Protein AF-A0A3D1EUQ0-F1 (afdb_monomer)

Solvent-accessible surface area (backbone atoms only — not comparable to full-atom values): 9298 Å² total; per-residue (Å²): 99,48,71,64,42,69,69,42,85,90,58,87,40,57,49,73,53,59,65,69,74,32,61,24,42,56,39,40,52,52,46,51,41,44,75,38,57,35,78,46,74,51,71,52,51,48,47,75,72,41,96,48,45,70,64,51,52,52,45,51,48,35,34,75,74,64,77,42,54,39,70,60,41,42,53,53,48,54,53,49,30,55,77,67,74,45,82,71,97,57,55,73,76,62,28,65,36,79,61,95,73,67,87,71,85,67,86,66,81,68,80,72,84,69,83,68,80,76,72,86,68,81,90,74,88,80,77,70,71,86,81,48,54,76,68,56,52,52,50,50,50,52,55,48,48,50,70,76,68,108

Structure (mmCIF, N/CA/C/O backbone):
data_AF-A0A3D1EUQ0-F1
#
_entry.id   AF-A0A3D1EUQ0-F1
#
loop_
_atom_site.group_PDB
_atom_site.id
_atom_site.type_symbol
_atom_site.label_atom_id
_atom_site.label_alt_id
_atom_site.label_comp_id
_atom_site.label_asym_id
_atom_site.label_entity_id
_atom_site.label_seq_id
_atom_site.pdbx_PDB_ins_code
_atom_site.Cartn_x
_atom_site.Cartn_y
_atom_site.Cartn_z
_atom_site.occup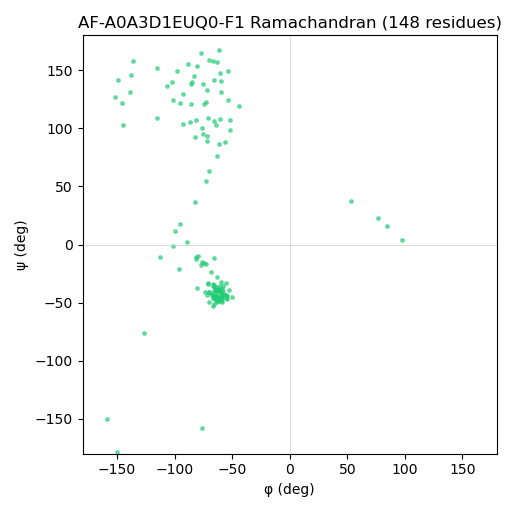ancy
_atom_site.B_iso_or_equiv
_atom_site.auth_seq_id
_atom_site.auth_comp_id
_atom_site.auth_asym_id
_atom_site.auth_atom_id
_atom_site.pdbx_PDB_model_num
ATOM 1 N N . MET A 1 1 ? 11.032 4.631 -13.232 1.00 91.31 1 MET A N 1
ATOM 2 C CA . MET A 1 1 ? 10.986 3.180 -12.945 1.00 91.31 1 MET A CA 1
ATOM 3 C C . MET A 1 1 ? 11.371 2.369 -14.178 1.00 91.31 1 MET A C 1
ATOM 5 O O . MET A 1 1 ? 12.336 1.627 -14.087 1.00 91.31 1 MET A O 1
ATOM 9 N N . GLU A 1 2 ? 10.714 2.561 -15.327 1.00 93.81 2 GLU A N 1
ATOM 10 C CA . GLU A 1 2 ? 10.978 1.794 -16.564 1.00 93.81 2 GLU A CA 1
ATOM 11 C C . GLU A 1 2 ? 12.462 1.737 -16.955 1.00 93.81 2 GLU A C 1
ATOM 13 O O . GLU A 1 2 ? 12.977 0.651 -17.191 1.00 93.81 2 GLU A O 1
ATOM 18 N N . ALA A 1 3 ? 13.174 2.871 -16.908 1.00 93.94 3 ALA A N 1
ATOM 19 C CA . ALA A 1 3 ? 14.610 2.931 -17.205 1.00 93.94 3 ALA A CA 1
ATOM 20 C C . ALA A 1 3 ? 15.473 2.020 -16.306 1.00 93.94 3 ALA A C 1
ATOM 22 O O . ALA A 1 3 ? 16.452 1.448 -16.775 1.00 93.94 3 ALA A O 1
ATOM 23 N N . LEU A 1 4 ? 15.107 1.866 -15.025 1.00 93.44 4 LEU A N 1
ATOM 24 C CA . LEU A 1 4 ? 15.807 0.976 -14.092 1.00 93.44 4 LEU A CA 1
ATOM 25 C C . LEU A 1 4 ? 15.521 -0.488 -14.429 1.00 93.44 4 LEU A C 1
ATOM 27 O O . LEU A 1 4 ? 16.429 -1.309 -14.447 1.00 93.44 4 LEU A O 1
ATOM 31 N N . VAL A 1 5 ? 14.257 -0.804 -14.722 1.00 94.31 5 VAL A N 1
ATOM 32 C CA . VAL A 1 5 ? 13.811 -2.162 -15.064 1.00 94.31 5 VAL A CA 1
ATOM 33 C C . VAL A 1 5 ? 14.413 -2.629 -16.394 1.00 94.31 5 VAL A C 1
ATOM 35 O O . VAL A 1 5 ? 14.724 -3.806 -16.548 1.00 94.31 5 VAL A O 1
ATOM 38 N N . SER A 1 6 ? 14.591 -1.725 -17.361 1.00 93.44 6 SER A N 1
ATOM 39 C CA . SER A 1 6 ? 15.163 -2.052 -18.671 1.00 93.44 6 SER A CA 1
ATOM 40 C C . SER A 1 6 ? 16.689 -2.131 -18.689 1.00 93.44 6 SER A C 1
ATOM 42 O O . SER A 1 6 ? 17.236 -2.581 -19.692 1.00 93.44 6 SER A O 1
ATOM 44 N N . TYR A 1 7 ? 17.371 -1.668 -17.636 1.00 95.50 7 TYR A N 1
ATOM 45 C CA . TYR A 1 7 ? 18.832 -1.563 -17.610 1.00 95.50 7 TYR A CA 1
ATOM 46 C C . TYR A 1 7 ? 19.517 -2.934 -17.654 1.00 95.50 7 TYR A C 1
ATOM 48 O O . TYR A 1 7 ? 20.370 -3.171 -18.504 1.00 95.50 7 TYR A O 1
ATOM 56 N N . ASP A 1 8 ? 19.110 -3.848 -16.770 1.00 94.56 8 ASP A N 1
ATOM 57 C CA . ASP A 1 8 ? 19.638 -5.210 -16.695 1.00 94.56 8 ASP A CA 1
ATOM 58 C C . ASP A 1 8 ? 18.523 -6.176 -16.278 1.00 94.56 8 ASP A C 1
ATOM 60 O O . ASP A 1 8 ? 17.916 -6.034 -15.217 1.00 94.56 8 ASP A O 1
ATOM 64 N N . ARG A 1 9 ? 18.260 -7.185 -17.116 1.00 90.94 9 ARG A N 1
ATOM 65 C CA . ARG A 1 9 ? 17.202 -8.183 -16.885 1.00 90.94 9 ARG A CA 1
ATOM 66 C C . ARG A 1 9 ? 17.534 -9.181 -15.775 1.00 90.94 9 ARG A C 1
ATOM 68 O O . ARG A 1 9 ? 16.627 -9.872 -15.318 1.00 90.94 9 ARG A O 1
ATOM 75 N N . SER A 1 10 ? 18.799 -9.290 -15.372 1.00 95.31 10 SER A N 1
ATOM 76 C CA . SER A 1 10 ? 19.221 -10.132 -14.250 1.00 95.31 10 SER A CA 1
ATOM 77 C C . SER A 1 10 ? 18.909 -9.498 -12.888 1.00 95.31 10 SER A C 1
ATOM 79 O O . SER A 1 10 ? 18.842 -10.207 -11.883 1.00 95.31 10 SER A O 1
ATOM 81 N N . LEU A 1 11 ? 18.657 -8.183 -12.847 1.00 94.62 11 LEU A N 1
ATOM 82 C CA . LEU A 1 11 ? 18.340 -7.454 -11.625 1.00 94.62 11 LEU A CA 1
ATOM 83 C C . LEU A 1 11 ? 16.827 -7.371 -11.393 1.00 94.62 11 LEU A C 1
ATOM 85 O O . LEU A 1 11 ? 16.051 -6.939 -12.245 1.00 94.62 11 LEU A O 1
ATOM 89 N N . VAL A 1 12 ? 16.402 -7.729 -10.180 1.00 95.00 12 VAL A N 1
ATOM 90 C CA . VAL A 1 12 ? 15.014 -7.558 -9.735 1.00 95.00 12 VAL A CA 1
ATOM 91 C C . VAL A 1 12 ? 14.853 -6.155 -9.160 1.00 95.00 12 VAL A C 1
ATOM 93 O O . VAL A 1 12 ? 15.285 -5.869 -8.046 1.00 95.00 12 VAL A O 1
ATOM 96 N N . VAL A 1 13 ? 14.206 -5.275 -9.918 1.00 96.81 13 VAL A N 1
ATOM 97 C CA . VAL A 1 13 ? 13.922 -3.903 -9.481 1.00 96.81 13 VAL A CA 1
ATOM 98 C C . VAL A 1 13 ? 12.626 -3.857 -8.671 1.00 96.81 13 VAL A C 1
ATOM 100 O O . VAL A 1 13 ? 11.623 -4.487 -9.024 1.00 96.81 13 VAL A O 1
ATOM 103 N N . GLY A 1 14 ? 12.635 -3.088 -7.585 1.00 96.19 14 GLY A N 1
ATOM 104 C CA . GLY A 1 14 ? 11.500 -2.952 -6.683 1.00 96.19 14 GLY A CA 1
ATOM 105 C C . GLY A 1 14 ? 11.414 -1.593 -5.998 1.00 96.19 14 GLY A C 1
ATOM 106 O O . GLY A 1 14 ? 12.236 -0.709 -6.234 1.00 96.19 14 GLY A O 1
ATOM 107 N N . ILE A 1 15 ? 10.404 -1.439 -5.143 1.00 95.38 15 ILE A N 1
ATOM 108 C CA . ILE A 1 15 ? 10.204 -0.247 -4.310 1.00 95.38 15 ILE A CA 1
ATOM 109 C C . ILE A 1 15 ? 10.325 -0.568 -2.823 1.00 95.38 15 ILE A C 1
ATOM 111 O O . ILE A 1 15 ? 10.004 -1.667 -2.370 1.00 95.38 15 ILE A O 1
ATOM 115 N N . LEU A 1 16 ? 10.730 0.440 -2.057 1.00 94.62 16 LEU A N 1
ATOM 116 C CA . LEU A 1 16 ? 10.586 0.464 -0.609 1.00 94.62 16 LEU A CA 1
ATOM 117 C C . LEU A 1 16 ? 9.394 1.357 -0.246 1.00 94.62 16 LEU A C 1
ATOM 119 O O . LEU A 1 16 ? 9.182 2.420 -0.837 1.00 94.62 16 LEU A O 1
ATOM 123 N N . GLY A 1 17 ? 8.616 0.921 0.737 1.00 89.56 17 GLY A N 1
ATOM 124 C CA . GLY A 1 17 ? 7.550 1.717 1.324 1.00 89.56 17 GLY A CA 1
ATOM 125 C C . GLY A 1 17 ? 8.111 2.941 2.056 1.00 89.56 17 GLY A C 1
ATOM 126 O O . GLY A 1 17 ? 9.144 2.877 2.726 1.00 89.56 17 GLY A O 1
ATOM 127 N N . GLY A 1 18 ? 7.401 4.064 1.946 1.00 86.69 18 GLY A N 1
ATOM 128 C CA . GLY A 1 18 ? 7.761 5.328 2.595 1.00 86.69 18 GLY A CA 1
ATOM 129 C C . GLY A 1 18 ? 7.462 5.384 4.102 1.00 86.69 18 GLY A C 1
ATOM 130 O O . GLY A 1 18 ? 7.384 4.367 4.802 1.00 86.69 18 GLY A O 1
ATOM 131 N N . SER A 1 19 ? 7.327 6.599 4.637 1.00 86.62 19 SER A N 1
ATOM 132 C CA . SER A 1 19 ? 6.700 6.838 5.945 1.00 86.62 19 SER A CA 1
ATOM 133 C C . SER A 1 19 ? 5.234 6.385 5.941 1.00 86.62 19 SER A C 1
ATOM 135 O O . SER A 1 19 ? 4.668 6.131 4.875 1.00 86.62 19 SER A O 1
ATOM 137 N N . ALA A 1 20 ? 4.604 6.301 7.119 1.00 84.00 20 ALA A N 1
ATOM 138 C CA . ALA A 1 20 ? 3.145 6.217 7.163 1.00 84.00 20 ALA A CA 1
ATOM 139 C C . ALA A 1 20 ? 2.512 7.376 6.380 1.00 84.00 20 ALA A C 1
ATOM 141 O O . ALA A 1 20 ? 3.079 8.468 6.285 1.00 84.00 20 ALA A O 1
ATOM 142 N N . GLY A 1 21 ? 1.345 7.096 5.819 1.00 90.31 21 GLY A N 1
ATOM 143 C CA . GLY A 1 21 ? 0.531 8.008 5.029 1.00 90.31 21 GLY A CA 1
ATOM 144 C C . GLY A 1 21 ? -0.907 7.507 5.031 1.00 90.31 21 GLY A C 1
ATOM 145 O O . GLY A 1 21 ? -1.334 6.870 6.002 1.00 90.31 21 GLY A O 1
ATOM 146 N N . THR A 1 22 ? -1.636 7.787 3.958 1.00 95.62 22 THR A N 1
ATOM 147 C CA . THR A 1 22 ? -2.962 7.201 3.739 1.00 95.62 22 THR A CA 1
ATOM 148 C C . THR A 1 22 ? -2.852 5.752 3.260 1.00 95.62 22 THR A C 1
ATOM 150 O O . THR A 1 22 ? -1.792 5.285 2.830 1.00 95.62 22 THR A O 1
ATOM 153 N N . THR A 1 23 ? -3.949 5.009 3.320 1.00 97.06 23 THR A N 1
ATOM 154 C CA . THR A 1 23 ? -4.036 3.687 2.692 1.00 97.06 23 THR A CA 1
ATOM 155 C C . THR A 1 23 ? -3.880 3.812 1.174 1.00 97.06 23 THR A C 1
ATOM 157 O O . THR A 1 23 ? -3.173 3.011 0.550 1.00 97.06 23 THR A O 1
ATOM 160 N N . PHE A 1 24 ? -4.457 4.866 0.578 1.00 97.62 24 PHE A N 1
ATOM 161 C CA . PHE A 1 24 ? -4.317 5.152 -0.849 1.00 97.62 24 PHE A CA 1
ATOM 162 C C . PHE A 1 24 ? -2.856 5.317 -1.266 1.00 97.62 24 PHE A C 1
ATOM 164 O O . PHE A 1 24 ? -2.444 4.747 -2.273 1.00 97.62 24 PHE A O 1
ATOM 171 N N . ASP A 1 25 ? -2.047 6.015 -0.471 1.00 95.75 25 ASP A N 1
ATOM 172 C CA . ASP A 1 25 ? -0.617 6.184 -0.727 1.00 95.75 25 ASP A CA 1
ATOM 173 C C . ASP A 1 25 ? 0.126 4.860 -0.913 1.00 95.75 25 ASP A C 1
ATOM 175 O O . ASP A 1 25 ? 0.969 4.737 -1.805 1.00 95.75 25 ASP A O 1
ATOM 179 N N . ALA A 1 26 ? -0.156 3.875 -0.060 1.00 96.31 26 ALA A N 1
ATOM 180 C CA . ALA A 1 26 ? 0.480 2.567 -0.130 1.00 96.31 26 ALA A CA 1
ATOM 181 C C . ALA A 1 26 ? 0.002 1.793 -1.362 1.00 96.31 26 ALA A C 1
ATOM 183 O O . ALA A 1 26 ? 0.813 1.276 -2.135 1.00 96.31 26 ALA A O 1
ATOM 184 N N . PHE A 1 27 ? -1.317 1.745 -1.550 1.00 98.00 27 PHE A N 1
ATOM 185 C CA . PHE A 1 27 ? -1.971 0.961 -2.593 1.00 98.00 27 PHE A CA 1
A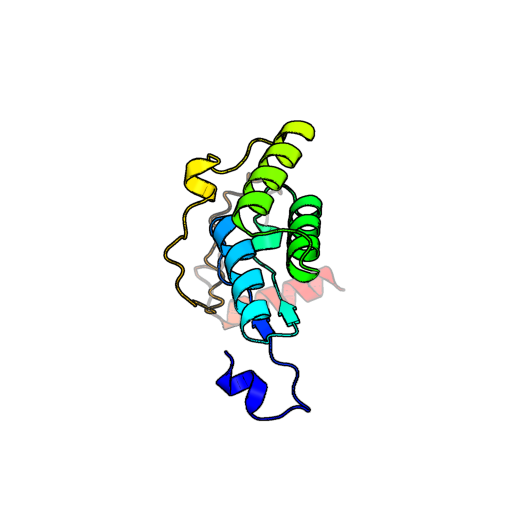TOM 186 C C . PHE A 1 27 ? -1.671 1.507 -3.989 1.00 98.00 27 PHE A C 1
ATOM 188 O O . PHE A 1 27 ? -1.345 0.743 -4.900 1.00 98.00 27 PHE A O 1
ATOM 195 N N . HIS A 1 28 ? -1.703 2.830 -4.149 1.00 97.12 28 HIS A N 1
ATOM 196 C CA . HIS A 1 28 ? -1.366 3.498 -5.397 1.00 97.12 28 HIS A CA 1
ATOM 197 C C . HIS A 1 28 ? 0.118 3.346 -5.734 1.00 97.12 28 HIS A C 1
ATOM 199 O O . HIS A 1 28 ? 0.442 2.991 -6.864 1.00 97.12 28 HIS A O 1
ATOM 205 N N . GLN A 1 29 ? 1.015 3.514 -4.754 1.00 96.38 29 GLN A N 1
ATOM 206 C CA . GLN A 1 29 ? 2.457 3.345 -4.963 1.00 96.38 29 GLN A CA 1
ATOM 207 C C . GLN A 1 29 ? 2.802 1.929 -5.455 1.00 96.38 29 GLN A C 1
ATOM 209 O O . GLN A 1 29 ? 3.609 1.776 -6.372 1.00 96.38 29 GLN A O 1
ATOM 214 N N . LEU A 1 30 ? 2.181 0.893 -4.878 1.00 97.50 30 LEU A N 1
ATOM 215 C CA . LEU A 1 30 ? 2.377 -0.492 -5.313 1.00 97.50 30 LEU A CA 1
ATOM 216 C C . LEU A 1 30 ? 1.889 -0.701 -6.750 1.00 97.50 30 LEU A C 1
ATOM 218 O O . LEU A 1 30 ? 2.605 -1.265 -7.581 1.00 97.50 30 LEU A O 1
ATOM 222 N N . TRP A 1 31 ? 0.667 -0.249 -7.032 1.00 98.19 31 TRP A N 1
ATOM 223 C CA . TRP A 1 31 ? 0.053 -0.369 -8.350 1.00 98.19 31 TRP A CA 1
ATOM 224 C C . TRP A 1 31 ? 0.880 0.336 -9.430 1.00 98.19 31 TRP A C 1
ATOM 226 O O . TRP A 1 31 ? 1.159 -0.247 -10.479 1.00 98.19 31 TRP A O 1
ATOM 236 N N . GLU A 1 32 ? 1.326 1.561 -9.156 1.00 97.25 32 GLU A N 1
ATOM 237 C CA . GLU A 1 32 ? 2.117 2.364 -10.083 1.00 97.25 32 GLU A CA 1
ATOM 238 C C . GLU A 1 32 ? 3.493 1.733 -10.330 1.00 97.25 32 GLU A C 1
ATOM 240 O O . GLU A 1 32 ? 3.917 1.576 -11.476 1.00 97.25 32 GLU A O 1
ATOM 245 N N . ALA A 1 33 ? 4.177 1.292 -9.271 1.00 96.69 33 ALA A N 1
ATOM 246 C CA . ALA A 1 33 ? 5.463 0.619 -9.403 1.00 96.69 33 ALA A CA 1
ATOM 247 C C . ALA A 1 33 ? 5.356 -0.644 -10.268 1.00 96.69 33 ALA A C 1
ATOM 249 O O . ALA A 1 33 ? 6.178 -0.844 -11.166 1.00 96.69 33 ALA A O 1
ATOM 250 N N . LYS A 1 34 ? 4.319 -1.465 -10.041 1.00 96.56 34 LYS A N 1
ATOM 251 C CA . LYS A 1 34 ? 4.025 -2.650 -10.860 1.00 96.56 34 LYS A CA 1
ATOM 252 C C . LYS A 1 34 ? 3.767 -2.269 -12.317 1.00 96.56 34 LYS A C 1
ATOM 254 O O . LYS A 1 34 ? 4.331 -2.906 -13.207 1.00 96.56 34 LYS A O 1
ATOM 259 N N . LYS A 1 35 ? 2.949 -1.237 -12.565 1.00 96.75 35 LYS A N 1
ATOM 260 C CA . LYS A 1 35 ? 2.639 -0.737 -13.916 1.00 96.75 35 LYS A CA 1
ATOM 261 C C . LYS A 1 35 ? 3.912 -0.428 -14.706 1.00 96.75 35 LYS A C 1
ATOM 263 O O . LYS A 1 35 ? 3.985 -0.760 -15.883 1.00 96.75 35 LYS A O 1
ATOM 268 N N . TYR A 1 36 ? 4.923 0.130 -14.045 1.00 96.81 36 TYR A N 1
ATOM 269 C CA . TYR A 1 36 ? 6.201 0.484 -14.664 1.00 96.81 36 TYR A CA 1
ATOM 270 C C . TYR A 1 36 ? 7.301 -0.579 -14.515 1.00 96.81 36 TYR A C 1
ATOM 272 O O . TYR A 1 36 ? 8.481 -0.284 -14.711 1.00 96.81 36 TYR A O 1
ATOM 280 N N . GLY A 1 37 ? 6.930 -1.820 -14.191 1.00 95.44 37 GLY A N 1
ATOM 281 C CA . GLY A 1 37 ? 7.808 -2.984 -14.306 1.00 95.44 37 GLY A CA 1
ATOM 282 C C . GLY A 1 37 ? 8.516 -3.427 -13.026 1.00 95.44 37 GLY A C 1
ATOM 283 O O . GLY A 1 37 ? 9.280 -4.390 -13.085 1.00 95.44 37 GLY A O 1
ATOM 284 N N . ALA A 1 38 ? 8.254 -2.800 -11.875 1.00 96.88 38 ALA A N 1
ATOM 285 C CA . ALA A 1 38 ? 8.756 -3.312 -10.602 1.00 96.88 38 ALA A CA 1
ATOM 286 C C . ALA A 1 38 ? 8.236 -4.734 -10.342 1.00 96.88 38 ALA A C 1
ATOM 288 O O . ALA A 1 38 ? 7.080 -5.061 -10.623 1.00 96.88 38 ALA A O 1
ATOM 289 N N . ARG A 1 39 ? 9.102 -5.583 -9.791 1.00 95.50 39 ARG A N 1
ATOM 290 C CA . ARG A 1 39 ? 8.823 -6.999 -9.499 1.00 95.50 39 ARG A CA 1
ATOM 291 C C . ARG A 1 39 ? 8.785 -7.305 -8.001 1.00 95.50 39 ARG A C 1
ATOM 293 O O . ARG A 1 39 ? 8.351 -8.386 -7.619 1.00 95.50 39 ARG A O 1
ATOM 300 N N . VAL A 1 40 ? 9.215 -6.362 -7.163 1.00 96.38 40 VAL A N 1
ATOM 301 C CA . VAL A 1 40 ? 9.255 -6.475 -5.699 1.00 96.38 40 VAL A CA 1
ATOM 302 C C . VAL A 1 40 ? 8.774 -5.174 -5.057 1.00 96.38 40 VAL A C 1
ATOM 304 O O . VAL A 1 40 ? 9.046 -4.083 -5.557 1.00 96.38 40 VAL A O 1
ATOM 307 N N . ALA A 1 41 ? 8.096 -5.284 -3.918 1.00 96.56 41 ALA A N 1
ATOM 308 C CA . ALA A 1 41 ? 7.788 -4.157 -3.049 1.00 96.56 41 ALA A CA 1
ATOM 309 C C . ALA A 1 41 ? 7.981 -4.560 -1.584 1.00 96.56 41 ALA A C 1
ATOM 311 O O . ALA A 1 41 ? 7.478 -5.600 -1.160 1.00 96.56 41 ALA A O 1
ATOM 312 N N . LEU A 1 42 ? 8.700 -3.743 -0.815 1.00 96.00 42 LEU A N 1
ATOM 313 C CA . LEU A 1 42 ? 8.953 -3.982 0.606 1.00 96.00 42 LEU A CA 1
ATOM 314 C C . LEU A 1 42 ? 8.291 -2.887 1.437 1.00 96.00 42 LEU A C 1
ATOM 316 O O . LEU A 1 42 ? 8.745 -1.745 1.451 1.00 96.00 42 LEU A O 1
ATOM 320 N N . TYR A 1 43 ? 7.228 -3.241 2.153 1.00 95.31 43 TYR A N 1
ATOM 321 C CA . TYR A 1 43 ? 6.521 -2.339 3.059 1.00 95.31 43 TYR A CA 1
ATOM 322 C C . TYR A 1 43 ? 6.823 -2.705 4.512 1.00 95.31 43 TYR A C 1
ATOM 324 O O . TYR A 1 43 ? 6.807 -3.873 4.879 1.00 95.31 43 TYR A O 1
ATOM 332 N N . GLY A 1 44 ? 7.084 -1.694 5.343 1.00 94.00 44 GLY A N 1
ATOM 333 C CA . GLY A 1 44 ? 7.300 -1.865 6.784 1.00 94.00 44 GLY A CA 1
ATOM 334 C C . GLY A 1 44 ? 6.382 -0.956 7.590 1.00 94.00 44 GLY A C 1
ATOM 335 O O . GLY A 1 44 ? 5.364 -1.396 8.116 1.00 94.00 44 GLY A O 1
ATOM 336 N N . ARG A 1 45 ? 6.713 0.341 7.636 1.00 92.81 45 ARG A N 1
ATOM 337 C CA . ARG A 1 45 ? 5.985 1.352 8.428 1.00 92.81 45 ARG A CA 1
ATOM 338 C C . ARG A 1 45 ? 4.491 1.403 8.132 1.00 92.81 45 ARG A C 1
ATOM 340 O O . ARG A 1 45 ? 3.705 1.370 9.065 1.00 92.81 45 ARG A O 1
ATOM 347 N N . MET A 1 46 ? 4.106 1.426 6.858 1.00 92.19 46 MET A N 1
ATOM 348 C CA . MET A 1 46 ? 2.691 1.476 6.467 1.00 92.19 46 MET A CA 1
ATOM 349 C C . MET A 1 46 ? 1.901 0.268 6.967 1.00 92.19 46 MET A C 1
ATOM 351 O O . MET A 1 46 ? 0.790 0.438 7.440 1.00 92.19 46 MET A O 1
ATOM 355 N N . ILE A 1 47 ? 2.495 -0.930 6.922 1.00 96.19 47 ILE A N 1
ATOM 356 C CA . ILE A 1 47 ? 1.862 -2.127 7.483 1.00 96.19 47 ILE A CA 1
ATOM 357 C C . ILE A 1 47 ? 1.771 -1.971 9.000 1.00 96.19 47 ILE A C 1
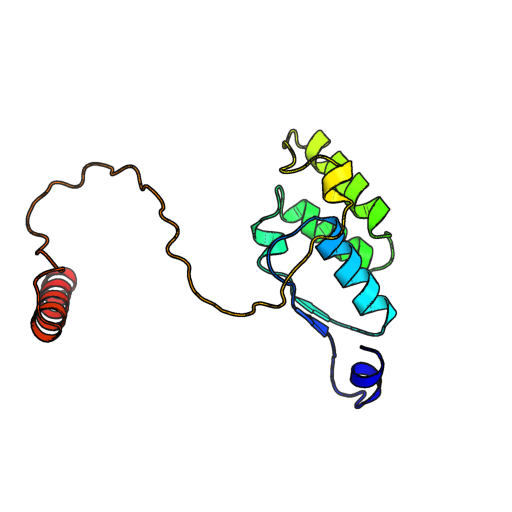ATOM 359 O O . ILE A 1 47 ? 0.687 -2.067 9.557 1.00 96.19 47 ILE A O 1
ATOM 363 N N . ASN A 1 48 ? 2.883 -1.673 9.675 1.00 95.25 48 ASN A N 1
ATOM 364 C CA . ASN A 1 48 ? 2.920 -1.575 11.136 1.00 95.25 48 ASN A CA 1
ATOM 365 C C . ASN A 1 48 ? 1.961 -0.511 11.706 1.00 95.25 48 ASN A C 1
ATOM 367 O O . ASN A 1 48 ? 1.448 -0.672 12.806 1.00 95.25 48 ASN A O 1
ATOM 371 N N . GLN A 1 49 ? 1.738 0.570 10.960 1.00 93.88 49 GLN A N 1
ATOM 372 C CA . GLN A 1 49 ? 0.898 1.706 11.348 1.00 93.88 49 GLN A CA 1
ATOM 373 C C . GLN A 1 49 ? -0.504 1.652 10.720 1.00 93.88 49 GLN A C 1
ATOM 375 O O . GLN A 1 49 ? -1.215 2.651 10.777 1.00 93.88 49 GLN A O 1
ATOM 380 N N . SER A 1 50 ? -0.888 0.525 10.112 1.00 96.31 50 SER A N 1
ATOM 381 C CA . SER A 1 50 ? -2.267 0.272 9.680 1.00 96.31 50 SER A CA 1
ATOM 382 C C . SER A 1 50 ? -3.124 -0.197 10.857 1.00 96.31 50 SER A C 1
ATOM 384 O O . SER A 1 50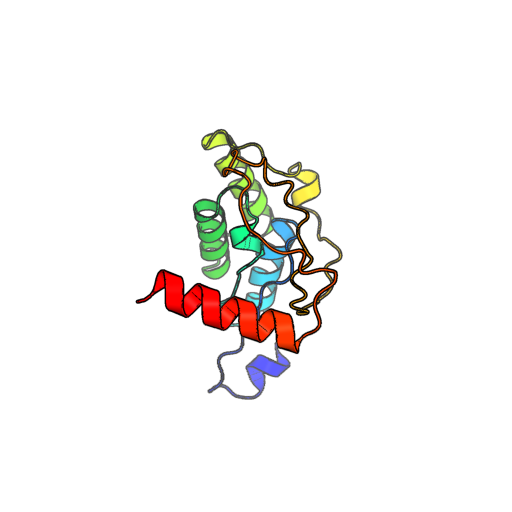 ? -2.616 -0.792 11.808 1.00 96.31 50 SER A O 1
ATOM 386 N N . GLU A 1 51 ? -4.427 0.053 10.783 1.00 97.56 51 GLU A N 1
ATOM 387 C CA . GLU A 1 51 ? -5.405 -0.344 11.797 1.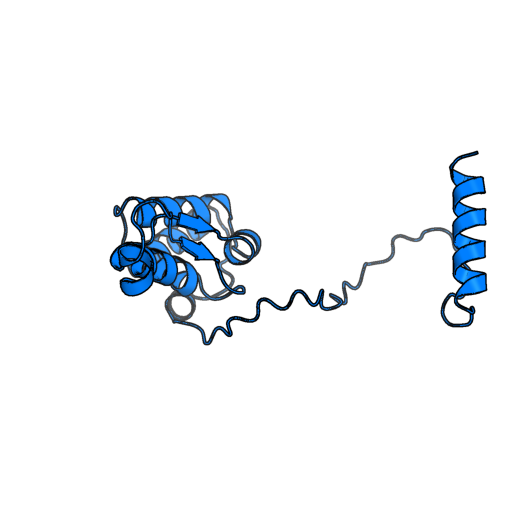00 97.56 51 GLU A CA 1
ATOM 388 C C . GLU A 1 51 ? -5.492 -1.866 11.942 1.00 97.56 51 GLU A C 1
ATOM 390 O O . GLU A 1 51 ? -5.671 -2.378 13.047 1.00 97.56 51 GLU A O 1
ATOM 395 N N . HIS A 1 52 ? -5.358 -2.595 10.828 1.00 98.25 52 HIS A N 1
ATOM 396 C CA . HIS A 1 52 ? -5.363 -4.052 10.823 1.00 98.25 52 HIS A CA 1
ATOM 397 C C . HIS A 1 52 ? -4.409 -4.622 9.766 1.00 98.25 52 HIS A C 1
ATOM 399 O O . HIS A 1 52 ? -4.722 -4.701 8.572 1.00 98.25 52 HIS A O 1
ATOM 405 N N . GLN A 1 53 ? -3.244 -5.086 10.223 1.00 98.19 53 GLN A N 1
ATOM 406 C CA . GLN A 1 53 ? -2.114 -5.456 9.365 1.00 98.19 53 GLN A CA 1
ATOM 407 C C . GLN A 1 53 ? -2.441 -6.610 8.417 1.00 98.19 53 GLN A C 1
ATOM 409 O O . GLN A 1 53 ? -2.045 -6.580 7.252 1.00 98.19 53 GLN A O 1
ATOM 414 N N . LEU A 1 54 ? -3.182 -7.617 8.890 1.00 98.38 54 LEU A N 1
ATOM 415 C CA . LEU A 1 54 ? -3.550 -8.770 8.066 1.00 98.38 54 LEU A CA 1
ATOM 416 C C . LEU A 1 54 ? -4.439 -8.349 6.895 1.00 98.38 54 LEU A C 1
ATOM 418 O O . LEU A 1 54 ? -4.146 -8.700 5.752 1.00 98.38 54 LEU A O 1
ATOM 422 N N . SER A 1 55 ? -5.474 -7.545 7.154 1.00 98.25 55 SER A N 1
ATOM 423 C CA . SER A 1 55 ? -6.343 -7.028 6.091 1.00 98.25 55 SER A CA 1
ATOM 424 C C . SER A 1 55 ? -5.577 -6.113 5.144 1.00 98.25 55 SER A C 1
ATOM 426 O O . SER A 1 55 ? -5.763 -6.209 3.934 1.00 98.25 55 SER A O 1
ATOM 428 N N . PHE A 1 56 ? -4.677 -5.274 5.659 1.00 98.31 56 PHE A N 1
ATOM 429 C CA . PHE A 1 56 ? -3.854 -4.391 4.835 1.00 98.31 56 PHE A CA 1
ATOM 430 C C . PHE A 1 56 ? -2.960 -5.182 3.865 1.00 98.31 56 PHE A C 1
ATOM 432 O O . PHE A 1 56 ? -2.949 -4.916 2.662 1.00 98.31 56 PHE A O 1
ATOM 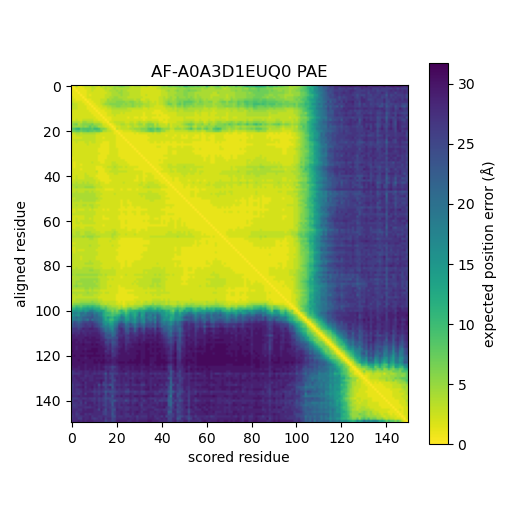439 N N . ILE A 1 57 ? -2.265 -6.215 4.361 1.00 98.19 57 ILE A N 1
ATOM 440 C CA . ILE A 1 57 ? -1.440 -7.118 3.540 1.00 98.19 57 ILE A CA 1
ATOM 441 C C . ILE A 1 57 ? -2.297 -7.855 2.507 1.00 98.19 57 ILE A C 1
ATOM 443 O O . ILE A 1 57 ? -1.877 -8.001 1.359 1.00 98.19 57 ILE A O 1
ATOM 447 N N . HIS A 1 58 ? -3.505 -8.282 2.879 1.00 98.50 58 HIS A N 1
ATOM 448 C CA . HIS A 1 58 ? -4.417 -8.968 1.966 1.00 98.50 58 HIS A CA 1
ATOM 449 C C . HIS A 1 58 ? -4.785 -8.095 0.752 1.00 98.50 58 HIS A C 1
ATOM 451 O O . HIS A 1 58 ? -4.812 -8.582 -0.379 1.00 98.50 58 HIS A O 1
ATOM 457 N N . HIS A 1 59 ? -5.002 -6.793 0.969 1.00 98.62 59 HIS A N 1
ATOM 458 C CA . HIS A 1 59 ? -5.280 -5.831 -0.101 1.00 98.62 59 HIS A CA 1
ATOM 459 C C . HIS A 1 59 ? -4.026 -5.506 -0.924 1.00 98.62 59 HIS A C 1
ATOM 461 O O . HIS A 1 59 ? -4.098 -5.494 -2.154 1.00 98.62 59 HIS A O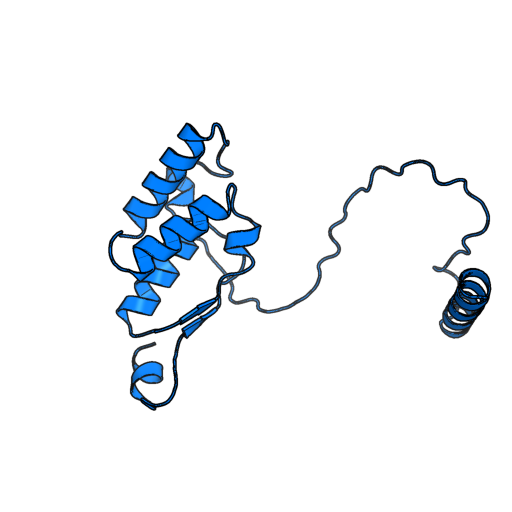 1
ATOM 467 N N . LEU A 1 60 ? -2.856 -5.339 -0.288 1.00 98.06 60 LEU A N 1
ATOM 468 C CA . LEU A 1 60 ? -1.583 -5.208 -1.011 1.00 98.06 60 LEU A CA 1
ATOM 469 C C . LEU A 1 60 ? -1.354 -6.401 -1.945 1.00 98.06 60 LEU A C 1
ATOM 471 O O . LEU A 1 60 ? -0.978 -6.219 -3.103 1.00 98.06 60 LEU A O 1
ATOM 475 N N . ARG A 1 61 ? -1.619 -7.625 -1.474 1.00 98.25 61 ARG A N 1
ATOM 476 C CA . ARG A 1 61 ? -1.478 -8.825 -2.299 1.00 98.25 61 ARG A CA 1
ATOM 477 C C . ARG A 1 61 ? -2.459 -8.825 -3.471 1.00 98.25 61 ARG A C 1
ATOM 479 O O . ARG A 1 61 ? -2.030 -9.056 -4.596 1.00 98.25 61 ARG A O 1
ATOM 486 N N . ALA A 1 62 ? -3.729 -8.490 -3.239 1.00 98.44 62 ALA A N 1
ATOM 487 C CA . ALA A 1 62 ? -4.731 -8.398 -4.302 1.00 98.44 62 ALA A CA 1
ATOM 488 C C . ALA A 1 62 ? -4.341 -7.385 -5.398 1.00 98.44 62 ALA A C 1
ATOM 490 O O . ALA A 1 62 ? -4.496 -7.665 -6.588 1.00 98.44 62 ALA A O 1
ATOM 491 N N . ILE A 1 63 ? -3.771 -6.235 -5.020 1.00 98.44 63 ILE A N 1
ATOM 492 C CA . ILE A 1 63 ? -3.244 -5.240 -5.969 1.00 98.44 63 ILE A CA 1
ATOM 493 C C . ILE A 1 63 ? -2.026 -5.794 -6.724 1.00 98.44 63 ILE A C 1
ATOM 495 O O . ILE A 1 63 ? -1.950 -5.686 -7.954 1.00 98.44 63 ILE A O 1
ATOM 499 N N . ALA A 1 64 ? -1.081 -6.419 -6.013 1.00 97.69 64 ALA A N 1
ATOM 500 C CA . ALA A 1 64 ? 0.107 -7.026 -6.615 1.00 97.69 64 ALA A CA 1
ATOM 501 C C . ALA A 1 64 ? -0.261 -8.108 -7.642 1.00 97.69 64 ALA A C 1
ATOM 503 O O . ALA A 1 64 ? 0.332 -8.149 -8.721 1.00 97.69 64 ALA A O 1
ATOM 504 N N . ASP A 1 65 ? -1.295 -8.903 -7.371 1.00 97.75 65 ASP A N 1
ATOM 505 C CA . ASP A 1 65 ? -1.823 -9.918 -8.289 1.00 97.75 65 ASP A CA 1
ATOM 506 C C . ASP A 1 65 ? -2.671 -9.311 -9.424 1.00 97.75 65 ASP A C 1
ATOM 508 O O . ASP A 1 65 ? -2.847 -9.919 -10.474 1.00 97.75 65 ASP A O 1
ATOM 512 N N . GLY A 1 66 ? -3.091 -8.047 -9.300 1.00 96.81 66 GLY A N 1
ATOM 513 C CA . GLY A 1 66 ? -3.879 -7.337 -10.315 1.00 96.81 66 GLY A CA 1
ATOM 514 C C . GLY A 1 66 ? -5.381 -7.588 -10.217 1.00 96.81 66 GLY A C 1
ATOM 515 O O . GLY A 1 66 ? -6.110 -7.282 -11.155 1.00 96.81 66 GLY A O 1
ATOM 516 N N . HIS A 1 67 ? -5.845 -8.115 -9.087 1.00 98.00 67 HIS A N 1
ATOM 517 C CA . HIS A 1 67 ? -7.260 -8.348 -8.812 1.00 98.00 67 HIS A CA 1
ATOM 518 C C . HIS A 1 67 ? -7.995 -7.091 -8.337 1.00 98.00 67 HIS A C 1
ATOM 520 O O . HIS A 1 67 ? -9.219 -7.108 -8.242 1.00 98.00 67 HIS A O 1
ATOM 526 N N . MET A 1 68 ? -7.274 -6.010 -8.020 1.00 97.44 68 MET A N 1
ATOM 527 C CA . MET A 1 68 ? -7.865 -4.818 -7.419 1.00 97.44 68 MET A CA 1
ATOM 528 C C . MET A 1 68 ? -7.134 -3.536 -7.826 1.00 97.44 68 MET A C 1
ATOM 530 O O . MET A 1 68 ? -5.905 -3.516 -7.930 1.00 97.44 68 MET A O 1
ATOM 534 N N . GLN A 1 69 ? -7.898 -2.464 -8.044 1.00 98.25 69 GLN A N 1
ATOM 535 C CA . GLN A 1 69 ? -7.370 -1.115 -8.258 1.00 98.25 69 GLN A CA 1
ATOM 536 C C . GLN A 1 69 ? -7.198 -0.386 -6.916 1.00 98.25 69 GLN A C 1
ATOM 538 O O . GLN A 1 69 ? -7.907 -0.704 -5.961 1.00 98.25 69 GLN A O 1
ATOM 543 N N . PRO A 1 70 ? -6.306 0.619 -6.818 1.00 98.19 70 PRO A N 1
ATOM 544 C CA . PRO A 1 70 ? -6.019 1.294 -5.551 1.00 98.19 70 PRO A CA 1
ATOM 545 C C . PRO A 1 70 ? -7.251 1.871 -4.847 1.00 98.19 70 PRO A C 1
ATOM 547 O O . PRO A 1 70 ? -7.426 1.656 -3.653 1.00 98.19 70 PRO A O 1
ATOM 550 N N . VAL A 1 71 ? -8.126 2.564 -5.582 1.00 98.38 71 VAL A N 1
ATOM 551 C CA . VAL A 1 71 ? -9.334 3.194 -5.018 1.00 98.38 71 VAL A CA 1
ATOM 552 C C . VAL A 1 71 ? -10.293 2.147 -4.451 1.00 98.38 71 VAL A C 1
ATOM 554 O O . VAL A 1 71 ? -10.787 2.299 -3.335 1.00 98.38 71 VAL A O 1
ATOM 557 N N . ASP A 1 72 ? -10.527 1.066 -5.195 1.00 98.50 72 ASP A N 1
ATOM 558 C CA . ASP A 1 72 ? -11.413 -0.018 -4.762 1.00 98.50 72 ASP A CA 1
ATOM 559 C C . ASP A 1 72 ? -10.829 -0.765 -3.561 1.00 98.50 72 ASP A C 1
ATOM 561 O O . ASP A 1 72 ? -11.561 -1.161 -2.656 1.00 98.50 72 ASP A O 1
ATOM 565 N N . ALA A 1 73 ? -9.501 -0.890 -3.505 1.00 98.56 73 ALA A N 1
ATOM 566 C CA . ALA A 1 73 ? -8.809 -1.485 -2.375 1.00 98.56 73 ALA A CA 1
ATOM 567 C C . ALA A 1 73 ? -8.951 -0.671 -1.092 1.00 98.56 73 ALA A C 1
ATOM 569 O O . ALA A 1 73 ? -9.164 -1.264 -0.038 1.00 98.56 73 ALA A O 1
ATOM 570 N N . VAL A 1 74 ? -8.883 0.663 -1.160 1.00 98.56 74 VAL A N 1
ATOM 571 C CA . VAL A 1 74 ? -9.119 1.516 0.017 1.00 98.56 74 VAL A CA 1
ATOM 572 C C . VAL A 1 74 ? -10.545 1.320 0.527 1.00 98.56 74 VAL A C 1
ATOM 574 O O . VAL A 1 74 ? -10.738 1.045 1.708 1.00 98.56 74 VAL A O 1
ATOM 577 N N . LYS A 1 75 ? -11.545 1.370 -0.361 1.00 98.69 75 LYS A N 1
ATOM 578 C CA . LYS A 1 75 ? -12.954 1.155 0.013 1.00 98.69 75 LYS A CA 1
ATOM 579 C C . LYS A 1 75 ? -13.171 -0.219 0.650 1.00 98.69 75 LYS A C 1
ATOM 581 O O . LYS A 1 75 ? -13.706 -0.312 1.748 1.00 98.69 75 LYS A O 1
ATOM 586 N N . SER A 1 76 ? -12.666 -1.271 0.008 1.00 98.62 76 SER A N 1
ATOM 587 C CA . SER A 1 76 ? -12.739 -2.645 0.517 1.00 98.62 76 SER A CA 1
ATOM 588 C C . SER A 1 76 ? -12.023 -2.811 1.866 1.00 98.62 76 SER A C 1
ATOM 590 O O . SER A 1 76 ? -12.485 -3.554 2.740 1.00 98.62 76 SER A O 1
ATOM 592 N N . TYR A 1 77 ? -10.914 -2.100 2.083 1.00 98.69 77 TYR A N 1
ATOM 593 C CA . TYR A 1 77 ? -10.219 -2.094 3.366 1.00 98.69 77 TYR A CA 1
ATOM 594 C C . TYR A 1 77 ? -11.079 -1.444 4.459 1.00 98.69 77 TYR A C 1
ATOM 596 O O . TYR A 1 77 ? -11.261 -2.056 5.508 1.00 98.69 77 TYR A O 1
ATOM 604 N N . HIS A 1 78 ? -11.705 -0.291 4.196 1.00 98.69 78 HIS A N 1
ATOM 605 C CA . HIS A 1 78 ? -12.647 0.356 5.128 1.00 98.69 78 HIS A CA 1
ATOM 606 C C . HIS A 1 78 ? -13.878 -0.511 5.431 1.00 98.69 78 HIS A C 1
ATOM 608 O O . HIS A 1 78 ? -14.281 -0.635 6.591 1.00 98.69 78 HIS A O 1
ATOM 614 N N . ASP A 1 79 ? -14.430 -1.195 4.427 1.00 98.69 79 ASP A N 1
ATOM 615 C CA . ASP A 1 79 ? -15.513 -2.167 4.626 1.00 98.69 79 ASP A CA 1
ATOM 616 C C . ASP A 1 79 ? -15.067 -3.321 5.533 1.00 98.69 79 ASP A C 1
ATOM 618 O O . ASP A 1 79 ? -15.822 -3.806 6.378 1.00 98.69 79 ASP A O 1
ATOM 622 N N . THR A 1 80 ? -13.822 -3.773 5.367 1.00 98.56 80 THR A N 1
ATOM 623 C CA . THR A 1 80 ? -13.230 -4.817 6.207 1.00 98.56 80 THR A CA 1
ATOM 624 C C . THR A 1 80 ? -13.055 -4.334 7.644 1.00 98.56 80 THR A C 1
ATOM 626 O O . THR A 1 80 ? -13.415 -5.064 8.563 1.00 98.56 80 THR A O 1
ATOM 629 N N . LEU A 1 81 ? -12.568 -3.107 7.854 1.00 98.56 81 LEU A N 1
ATOM 630 C CA . LEU A 1 81 ? -12.470 -2.505 9.188 1.00 98.56 81 LEU A CA 1
ATOM 631 C C . LEU A 1 81 ? -13.843 -2.416 9.863 1.00 98.56 81 LEU A C 1
ATOM 633 O O . LEU A 1 81 ? -13.986 -2.826 11.013 1.00 98.56 81 LEU A O 1
ATOM 637 N N . THR A 1 82 ? -14.867 -1.998 9.116 1.00 98.44 82 THR A N 1
ATOM 638 C CA . THR A 1 82 ? -16.254 -1.940 9.599 1.00 98.44 82 THR A CA 1
ATOM 639 C C . THR A 1 82 ? -16.753 -3.316 10.047 1.00 98.44 82 THR A C 1
ATOM 641 O O . THR A 1 82 ? -17.280 -3.445 11.147 1.00 98.44 82 THR A O 1
ATOM 644 N N . LYS A 1 83 ? -16.534 -4.369 9.246 1.00 98.50 83 LYS A N 1
ATOM 645 C CA . LYS A 1 83 ? -16.912 -5.756 9.596 1.00 98.50 83 LYS A CA 1
ATOM 646 C C . LYS A 1 83 ? -16.177 -6.294 10.825 1.00 98.50 83 LYS A C 1
ATOM 648 O O . LYS A 1 83 ? -16.690 -7.179 11.501 1.00 98.50 83 LYS A O 1
ATOM 653 N N . LEU A 1 84 ? -14.972 -5.791 11.082 1.00 98.25 84 LEU A N 1
ATOM 654 C CA . LEU A 1 84 ? -14.154 -6.147 12.239 1.00 98.25 84 LEU A CA 1
ATOM 655 C C . LEU A 1 84 ? -14.431 -5.251 13.459 1.00 98.25 84 LEU A C 1
ATOM 657 O O . LEU A 1 84 ? -13.779 -5.425 14.486 1.00 98.25 84 LEU A O 1
ATOM 661 N N . ASN A 1 85 ? -15.378 -4.309 13.365 1.00 98.31 85 ASN A N 1
ATOM 662 C CA . ASN A 1 85 ? -15.647 -3.281 14.374 1.00 98.31 85 ASN A CA 1
ATOM 663 C C . ASN A 1 85 ? -14.390 -2.473 14.767 1.00 98.31 85 ASN A C 1
ATOM 665 O O . ASN A 1 85 ? -14.212 -2.107 15.930 1.00 98.31 85 ASN A O 1
ATOM 669 N N . ILE A 1 86 ? -13.512 -2.188 13.801 1.00 98.50 86 ILE A N 1
ATOM 670 C CA . ILE A 1 86 ? -12.315 -1.360 13.985 1.00 98.50 86 ILE A CA 1
ATOM 671 C C . ILE A 1 86 ? -12.599 0.037 13.437 1.00 98.50 86 ILE A C 1
ATOM 673 O O . ILE A 1 86 ? -12.955 0.187 12.270 1.00 98.50 86 ILE A O 1
ATOM 677 N N . THR A 1 87 ? -12.416 1.065 14.266 1.00 98.06 87 THR A N 1
ATOM 678 C CA . THR A 1 87 ? -12.544 2.464 13.839 1.00 98.06 87 THR A CA 1
ATOM 679 C C . THR A 1 87 ? -11.328 2.868 12.999 1.00 98.06 87 THR A C 1
ATOM 681 O O . THR A 1 87 ? -10.209 2.810 13.518 1.00 98.06 87 THR A O 1
ATOM 684 N N . PRO A 1 88 ? -11.512 3.300 11.737 1.00 97.81 88 PRO A N 1
ATOM 685 C CA . PRO A 1 88 ? -10.422 3.811 10.910 1.00 97.81 88 PRO A CA 1
ATOM 686 C C . PRO A 1 88 ? -9.755 5.046 11.529 1.00 97.81 88 PRO A C 1
ATOM 688 O O . PRO A 1 88 ? -10.427 5.863 12.163 1.00 97.81 88 PRO A O 1
ATOM 691 N N . TYR A 1 89 ? -8.449 5.235 11.311 1.00 95.81 89 TYR A N 1
ATOM 692 C CA . TYR A 1 89 ? -7.754 6.441 11.784 1.00 95.81 89 TYR A CA 1
ATOM 693 C C . TYR A 1 89 ? -8.184 7.711 11.042 1.00 95.81 89 TYR A C 1
ATOM 695 O O . TYR A 1 89 ? -8.010 8.814 11.560 1.00 95.81 89 TYR A O 1
ATOM 703 N N . ARG A 1 90 ? -8.702 7.560 9.820 1.00 96.12 90 ARG A N 1
ATOM 704 C CA . ARG A 1 90 ? -9.154 8.643 8.939 1.00 96.12 90 ARG A CA 1
ATOM 705 C C . ARG A 1 90 ? -10.485 8.283 8.311 1.00 96.12 90 ARG A C 1
ATOM 707 O O . ARG A 1 90 ? -10.812 7.107 8.178 1.00 96.12 90 ARG A O 1
ATOM 714 N N . THR A 1 91 ? -11.227 9.292 7.878 1.00 98.00 91 THR A N 1
ATOM 715 C CA . THR A 1 91 ? -12.426 9.053 7.070 1.00 98.00 91 THR A CA 1
ATOM 716 C C . THR A 1 91 ? -12.052 8.465 5.706 1.00 98.00 91 THR A C 1
ATOM 718 O O . THR A 1 91 ? -10.923 8.627 5.240 1.00 98.00 91 THR A O 1
ATOM 721 N N . LEU A 1 92 ? -12.997 7.789 5.045 1.00 98.25 92 LEU A N 1
ATOM 722 C CA . LEU A 1 92 ? -12.771 7.226 3.710 1.00 98.25 92 LEU A CA 1
ATOM 723 C C . LEU A 1 92 ? -12.306 8.296 2.708 1.00 98.25 92 LEU A C 1
ATOM 725 O O . LEU A 1 92 ? -11.371 8.058 1.947 1.00 98.25 92 LEU A O 1
ATOM 729 N N . ASP A 1 93 ? -12.931 9.474 2.729 1.00 97.88 93 ASP A N 1
ATOM 730 C CA . ASP A 1 93 ? -12.622 10.559 1.794 1.00 97.88 93 ASP A CA 1
ATOM 731 C C . ASP A 1 93 ? -11.202 11.102 1.981 1.00 97.88 93 ASP A C 1
ATOM 733 O O . ASP A 1 93 ? -10.517 11.375 0.994 1.00 97.88 93 ASP A O 1
ATOM 737 N N . GLU A 1 94 ? -10.739 11.214 3.229 1.00 97.44 94 GLU A N 1
ATOM 738 C CA . GLU A 1 94 ? -9.364 11.605 3.557 1.00 97.44 94 GLU A CA 1
ATOM 739 C C . GLU A 1 94 ? -8.360 10.512 3.190 1.00 97.44 94 GLU A C 1
ATOM 741 O O . GLU A 1 94 ? -7.282 10.801 2.674 1.00 97.44 94 GLU A O 1
ATOM 746 N N . ASP A 1 95 ? -8.703 9.250 3.444 1.00 97.50 95 ASP A N 1
ATOM 747 C CA . ASP A 1 95 ? -7.810 8.117 3.209 1.00 97.50 95 ASP A CA 1
ATOM 748 C C . ASP A 1 95 ? -7.663 7.767 1.718 1.00 97.50 95 ASP A C 1
ATOM 750 O O . ASP A 1 95 ? -6.714 7.086 1.328 1.00 97.50 95 ASP A O 1
ATOM 754 N N . LEU A 1 96 ? -8.571 8.278 0.878 1.00 98.06 96 LEU A N 1
ATOM 755 C CA . LEU A 1 96 ? -8.483 8.269 -0.584 1.00 98.06 96 LEU A CA 1
ATOM 756 C C . LEU A 1 96 ? -7.573 9.366 -1.156 1.00 98.06 96 LEU A C 1
ATOM 758 O O . LEU A 1 96 ? -7.271 9.335 -2.349 1.00 98.06 96 LEU A O 1
ATOM 762 N N . GLN A 1 97 ? -7.123 10.326 -0.344 1.00 95.50 97 GLN A N 1
ATOM 763 C CA . GLN A 1 97 ? -6.227 11.381 -0.811 1.00 95.50 97 GLN A CA 1
ATOM 764 C C . GLN A 1 97 ? -4.768 10.917 -0.821 1.00 95.50 97 GLN A C 1
ATOM 766 O O . GLN A 1 97 ? -4.309 10.180 0.057 1.00 95.50 97 GLN A O 1
ATOM 771 N N . ALA A 1 98 ? -4.004 11.400 -1.801 1.00 91.06 98 ALA A N 1
ATOM 772 C CA . ALA A 1 98 ? -2.550 11.293 -1.775 1.00 91.06 98 ALA A CA 1
ATOM 773 C C . ALA A 1 98 ? -1.986 12.251 -0.718 1.00 91.06 98 ALA A C 1
ATOM 775 O O . ALA A 1 98 ? -2.363 13.425 -0.683 1.00 91.06 98 ALA A O 1
ATOM 776 N N . SER A 1 99 ? -1.064 11.780 0.124 1.00 86.19 99 SER A N 1
ATOM 777 C CA . SER A 1 99 ? -0.394 12.654 1.089 1.00 86.19 99 SER A CA 1
ATOM 778 C C . SER A 1 99 ? 0.972 13.116 0.578 1.00 86.19 99 SER A C 1
ATOM 780 O O . SER A 1 99 ? 1.668 12.416 -0.162 1.00 86.19 99 SER A O 1
ATOM 782 N N . SER A 1 100 ? 1.381 14.322 0.980 1.00 78.88 100 SER A N 1
ATOM 783 C CA . SER A 1 100 ? 2.715 14.850 0.683 1.00 78.88 100 SER A CA 1
ATOM 784 C C . SER A 1 100 ? 3.765 14.108 1.513 1.00 78.88 100 SER A C 1
ATOM 786 O O . SER A 1 100 ? 4.100 14.516 2.627 1.00 78.88 100 SER A O 1
ATOM 788 N N . ARG A 1 101 ? 4.290 13.004 0.976 1.00 70.44 101 ARG A N 1
ATOM 789 C CA . ARG A 1 101 ? 5.314 12.183 1.634 1.00 70.44 101 ARG A CA 1
ATOM 790 C C . ARG A 1 101 ? 6.709 12.578 1.167 1.00 70.44 101 ARG A C 1
ATOM 792 O O . ARG A 1 101 ? 7.036 12.474 -0.011 1.00 70.44 101 ARG A O 1
ATOM 799 N N . GLY A 1 102 ? 7.558 12.974 2.111 1.00 59.00 102 GLY A N 1
ATOM 800 C CA . GLY A 1 102 ? 8.996 13.039 1.878 1.00 59.00 102 GLY A CA 1
ATOM 801 C C . GLY A 1 102 ? 9.600 11.635 1.893 1.00 59.00 102 GLY A C 1
ATOM 802 O O . GLY A 1 102 ? 9.277 10.826 2.763 1.00 59.00 102 GLY A O 1
ATOM 803 N N . SER A 1 103 ? 10.517 11.347 0.971 1.00 55.81 103 SER A N 1
ATOM 804 C CA . SER A 1 103 ? 11.372 10.152 1.012 1.00 55.81 103 SER A CA 1
ATOM 805 C C . SER A 1 103 ? 12.444 10.287 2.103 1.00 55.81 103 SER A C 1
ATOM 807 O O . SER A 1 103 ? 13.637 10.204 1.826 1.00 55.81 103 SER A O 1
ATOM 809 N N . SER A 1 104 ? 12.058 10.553 3.351 1.00 52.16 104 SER A N 1
ATOM 810 C CA . SER A 1 104 ? 12.992 10.567 4.476 1.00 52.16 104 SER A CA 1
ATOM 811 C C . SER A 1 104 ? 13.209 9.135 4.967 1.00 52.16 104 SER A C 1
ATOM 813 O O . SER A 1 104 ? 12.502 8.605 5.822 1.00 52.16 104 SER A O 1
ATOM 815 N N . TYR A 1 105 ? 14.240 8.495 4.417 1.00 53.91 105 TYR A N 1
ATOM 816 C CA . TYR A 1 105 ? 14.855 7.289 4.980 1.00 53.91 105 TYR A CA 1
ATOM 817 C C . TYR A 1 105 ? 15.856 7.654 6.080 1.00 53.91 105 TYR A C 1
ATOM 819 O O . TYR A 1 105 ? 16.908 7.038 6.199 1.00 53.91 105 TYR A O 1
ATOM 827 N N . ASP A 1 106 ? 15.558 8.680 6.873 1.00 43.47 106 ASP A N 1
ATOM 828 C CA . ASP A 1 106 ? 16.405 9.036 7.999 1.00 43.47 106 ASP A CA 1
ATOM 829 C C . ASP A 1 106 ? 15.859 8.320 9.230 1.00 43.47 106 ASP A C 1
ATOM 831 O O . ASP A 1 106 ? 14.814 8.669 9.787 1.00 43.47 106 ASP A O 1
ATOM 835 N N . ALA A 1 107 ? 16.551 7.251 9.614 1.00 43.97 107 ALA A N 1
ATOM 836 C CA . ALA A 1 107 ? 16.357 6.558 10.873 1.00 43.97 107 ALA A CA 1
ATOM 837 C C . ALA A 1 107 ? 16.864 7.439 12.023 1.00 43.97 107 ALA A C 1
ATOM 839 O O . ALA A 1 107 ? 17.774 7.073 12.758 1.00 43.97 107 ALA A O 1
ATOM 840 N N . LYS A 1 108 ? 16.246 8.601 12.231 1.00 40.75 108 LYS A N 1
ATOM 841 C CA . LYS A 1 108 ? 16.218 9.168 13.571 1.00 40.75 108 LYS A CA 1
ATOM 842 C C . LYS A 1 108 ? 15.092 8.456 14.287 1.00 40.75 108 LYS A C 1
ATOM 844 O O . LYS A 1 108 ? 13.919 8.705 14.012 1.00 40.75 108 LYS A O 1
ATOM 849 N N . SER A 1 109 ? 15.449 7.564 15.211 1.00 45.25 109 SER A N 1
ATOM 850 C CA . SER A 1 109 ? 14.564 7.239 16.320 1.00 45.25 109 SER A CA 1
ATOM 851 C C . SER A 1 109 ? 14.262 8.562 17.026 1.00 45.25 109 SER A C 1
ATOM 853 O O . SER A 1 109 ? 14.996 9.005 17.912 1.00 45.25 109 SER A O 1
ATOM 855 N N . GLY A 1 110 ? 13.225 9.262 16.571 1.00 39.47 110 GLY A N 1
ATOM 856 C CA . GLY A 1 110 ? 12.628 10.324 17.349 1.00 39.47 110 GLY A CA 1
ATOM 857 C C . GLY A 1 110 ? 12.309 9.697 18.692 1.00 39.47 110 GLY A C 1
ATOM 858 O O . GLY A 1 110 ? 11.671 8.644 18.736 1.00 39.47 110 GLY A O 1
ATOM 859 N N . LYS A 1 111 ? 12.830 10.288 19.770 1.00 41.00 111 LYS A N 1
ATOM 860 C CA . LYS A 1 111 ? 12.387 9.978 21.122 1.00 41.00 111 LYS A CA 1
ATOM 861 C C . LYS A 1 111 ? 10.870 10.113 21.106 1.00 41.00 111 LYS A C 1
ATOM 863 O O . LYS A 1 111 ? 10.343 11.220 21.162 1.00 41.00 111 LYS A O 1
ATOM 868 N N . ALA A 1 112 ? 10.170 8.993 20.977 1.00 41.59 112 ALA A N 1
ATOM 869 C CA . ALA A 1 112 ? 8.790 8.933 21.378 1.00 41.59 112 ALA A CA 1
ATOM 870 C C . ALA A 1 112 ? 8.840 9.258 22.868 1.00 41.59 112 ALA A C 1
ATOM 872 O O . ALA A 1 112 ? 9.361 8.463 23.652 1.00 41.59 112 ALA A O 1
ATOM 873 N N . ASN A 1 113 ? 8.373 10.450 23.243 1.00 41.81 113 ASN A N 1
ATOM 874 C CA . ASN A 1 113 ? 7.971 10.746 24.610 1.00 41.81 113 ASN A CA 1
ATOM 875 C C . ASN A 1 113 ? 6.796 9.817 24.917 1.00 41.81 113 ASN A C 1
ATOM 877 O O . ASN A 1 113 ? 5.630 10.194 24.868 1.00 41.81 113 ASN A O 1
ATOM 881 N N . LYS A 1 114 ? 7.116 8.547 25.153 1.00 42.31 114 LYS A N 1
ATOM 882 C CA . LYS A 1 114 ? 6.216 7.602 25.765 1.00 42.31 114 LYS A CA 1
ATOM 883 C C . LYS A 1 114 ? 6.254 7.994 27.229 1.00 42.31 114 LYS A C 1
ATOM 885 O O . LYS A 1 114 ? 7.220 7.700 27.930 1.00 42.31 114 LYS A O 1
ATOM 890 N N . THR A 1 115 ? 5.238 8.727 27.663 1.00 37.38 115 THR A N 1
ATOM 891 C CA . THR A 1 115 ? 4.910 8.859 29.078 1.00 37.38 115 THR A CA 1
ATOM 892 C C . THR A 1 115 ? 4.575 7.448 29.548 1.00 37.38 115 THR A C 1
ATOM 894 O O . THR A 1 115 ? 3.448 6.978 29.423 1.00 37.38 115 THR A O 1
ATOM 897 N N . ILE A 1 116 ? 5.603 6.702 29.945 1.00 37.62 116 ILE A N 1
ATOM 898 C CA . ILE A 1 116 ? 5.443 5.401 30.571 1.00 37.62 116 ILE A CA 1
ATOM 899 C C . ILE A 1 116 ? 4.882 5.721 31.948 1.00 37.62 116 ILE A C 1
ATOM 901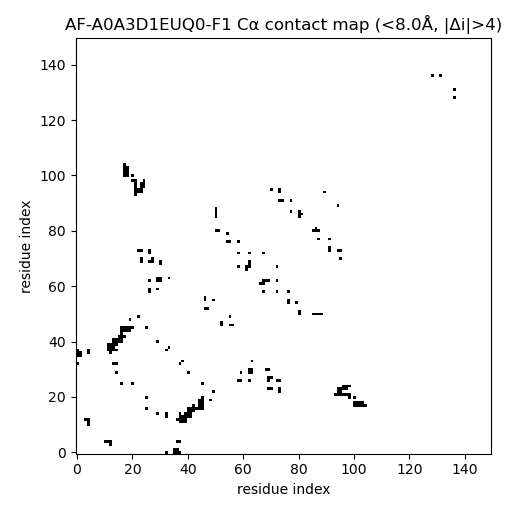 O O . ILE A 1 116 ? 5.577 6.302 32.781 1.00 37.62 116 ILE A O 1
ATOM 905 N N . SER A 1 117 ? 3.610 5.392 32.157 1.00 39.09 117 SER A N 1
ATOM 906 C CA . SER A 1 117 ? 3.027 5.291 33.488 1.00 39.09 117 SER A CA 1
ATOM 907 C C . SER A 1 117 ? 3.934 4.379 34.309 1.00 39.09 117 SER A C 1
ATOM 909 O O . SER A 1 117 ? 4.028 3.181 34.045 1.00 39.09 117 SER A O 1
ATOM 911 N N . GLN A 1 118 ? 4.681 4.983 35.230 1.00 44.12 118 GLN A N 1
ATOM 912 C CA . GLN A 1 118 ? 5.617 4.291 36.099 1.00 44.12 118 GLN A CA 1
ATOM 913 C C . GLN A 1 118 ? 4.819 3.373 37.024 1.00 44.12 118 GLN A C 1
ATOM 915 O O . GLN A 1 118 ? 4.163 3.824 37.960 1.00 44.12 118 GLN A O 1
ATOM 920 N N . THR A 1 119 ? 4.880 2.071 36.770 1.00 37.28 119 THR A N 1
ATOM 921 C CA . THR A 1 119 ? 4.691 1.076 37.823 1.00 37.28 119 THR A CA 1
ATOM 922 C C . THR A 1 119 ? 5.780 1.338 38.872 1.00 37.28 119 THR A C 1
ATOM 924 O O . THR A 1 119 ? 6.939 1.511 38.483 1.00 37.28 119 THR A O 1
ATOM 927 N N . PRO A 1 120 ? 5.459 1.424 40.175 1.00 36.38 120 PRO A N 1
ATOM 928 C CA . PRO A 1 120 ? 6.416 1.848 41.187 1.00 36.38 120 PRO A CA 1
ATOM 929 C C . PRO A 1 120 ? 7.451 0.743 41.410 1.00 36.38 120 PRO A C 1
ATOM 931 O O . PRO A 1 120 ? 7.255 -0.180 42.198 1.00 36.38 120 PRO A O 1
ATOM 934 N N . ILE A 1 121 ? 8.566 0.833 40.693 1.00 41.91 121 ILE A N 1
ATOM 935 C CA . ILE A 1 121 ? 9.797 0.150 41.068 1.00 41.91 121 ILE A CA 1
ATOM 936 C C . ILE A 1 121 ? 10.329 0.925 42.272 1.00 41.91 121 ILE A C 1
ATOM 938 O O . ILE A 1 121 ? 10.494 2.143 42.192 1.00 41.91 121 ILE A O 1
ATOM 942 N N . LYS A 1 122 ? 10.528 0.227 43.396 1.00 43.34 122 LYS A N 1
ATOM 943 C CA . LYS A 1 122 ? 11.140 0.779 44.609 1.00 43.34 122 LYS A CA 1
ATOM 944 C C . LYS A 1 122 ? 12.361 1.620 44.225 1.00 43.34 122 LYS A C 1
ATOM 946 O O . LYS A 1 122 ? 13.290 1.107 43.608 1.00 43.34 122 LYS A O 1
ATOM 951 N N . GLN A 1 123 ? 12.317 2.905 44.567 1.00 47.97 123 GLN A N 1
ATOM 952 C CA . GLN A 1 123 ? 13.475 3.786 44.541 1.00 47.97 123 GLN A CA 1
ATOM 953 C C . GLN A 1 123 ? 14.474 3.261 45.561 1.00 47.97 123 GLN A C 1
ATOM 955 O O . GLN A 1 123 ? 14.280 3.467 46.749 1.00 47.97 123 GLN A O 1
ATOM 960 N N . ASP A 1 124 ? 15.511 2.588 45.086 1.00 53.66 124 ASP A N 1
ATOM 961 C CA . ASP A 1 124 ? 16.800 2.573 45.758 1.00 53.66 124 ASP A CA 1
ATOM 962 C C . ASP A 1 124 ? 17.898 2.366 44.700 1.00 53.66 124 ASP A C 1
ATOM 964 O O . ASP A 1 124 ? 17.837 1.453 43.879 1.00 53.66 124 ASP A O 1
ATOM 968 N N . GLU A 1 125 ? 18.877 3.275 44.717 1.00 60.00 125 GLU A N 1
ATOM 969 C CA . GLU A 1 125 ? 20.226 3.152 44.129 1.00 60.00 125 GLU A CA 1
ATOM 970 C C . GLU A 1 125 ? 20.474 3.298 42.609 1.00 60.00 125 GLU A C 1
ATOM 972 O O . GLU A 1 125 ? 21.531 2.878 42.134 1.00 60.00 125 GLU A O 1
ATOM 977 N N . ASN A 1 126 ? 19.627 3.963 41.816 1.00 63.41 126 ASN A N 1
ATOM 978 C CA . ASN A 1 126 ? 20.079 4.389 40.476 1.00 63.41 126 ASN A CA 1
ATOM 979 C C . ASN A 1 126 ? 20.795 5.752 40.548 1.00 63.41 126 ASN A C 1
ATOM 981 O O . ASN A 1 126 ? 20.171 6.726 40.976 1.00 63.41 126 ASN A O 1
ATOM 985 N N . PRO A 1 127 ? 22.076 5.863 40.137 1.00 69.25 127 PRO A N 1
ATOM 986 C CA . PRO A 1 127 ? 22.783 7.134 40.171 1.00 69.25 127 PRO A CA 1
ATOM 987 C C . PRO A 1 127 ? 22.268 8.122 39.127 1.00 69.25 127 PRO A C 1
ATOM 989 O O . PRO A 1 127 ? 21.693 7.757 38.100 1.00 69.25 127 PRO A O 1
ATOM 992 N N . ASP A 1 128 ? 22.532 9.401 39.380 1.00 78.56 128 ASP A N 1
ATOM 993 C CA . ASP A 1 128 ? 22.195 10.473 38.457 1.00 78.56 128 ASP A CA 1
ATOM 994 C C . ASP A 1 128 ? 23.157 10.506 37.257 1.00 78.56 128 ASP A C 1
ATOM 996 O O . ASP A 1 128 ? 24.232 11.113 37.275 1.00 78.56 128 ASP A O 1
ATOM 1000 N N . PHE A 1 129 ? 22.739 9.863 36.168 1.00 74.75 129 PHE A N 1
ATOM 1001 C CA . PHE A 1 129 ? 23.485 9.831 34.913 1.00 74.75 129 PHE A CA 1
ATOM 1002 C C . PHE A 1 129 ? 23.604 11.199 34.227 1.00 74.75 129 PHE A C 1
ATOM 1004 O O . PHE A 1 129 ? 24.373 11.315 33.269 1.00 74.75 129 PHE A O 1
ATOM 1011 N N . ALA A 1 130 ? 22.872 12.235 34.647 1.00 78.69 130 ALA A N 1
ATOM 1012 C CA . ALA A 1 130 ? 23.034 13.566 34.066 1.00 78.69 130 ALA A CA 1
ATOM 1013 C C . ALA A 1 130 ? 24.372 14.199 34.477 1.00 78.69 130 ALA A C 1
ATOM 1015 O O . ALA A 1 130 ? 25.004 14.864 33.660 1.00 78.69 130 ALA A O 1
ATOM 1016 N N . ASN A 1 131 ? 24.830 13.914 35.698 1.00 82.25 131 ASN A N 1
ATOM 1017 C CA . ASN A 1 131 ? 26.004 14.545 36.302 1.00 82.25 131 ASN A CA 1
ATOM 1018 C C . ASN A 1 131 ? 27.279 13.687 36.254 1.00 82.25 131 ASN A C 1
ATOM 1020 O O . ASN A 1 131 ? 28.341 14.141 36.667 1.00 82.25 131 ASN A O 1
ATOM 1024 N N . MET A 1 132 ? 27.200 12.469 35.714 1.00 82.81 132 MET A N 1
ATOM 1025 C CA . MET A 1 132 ? 28.362 11.593 35.548 1.00 82.81 132 MET A CA 1
ATOM 1026 C C . MET A 1 132 ? 29.141 11.876 34.263 1.00 82.81 132 MET A C 1
ATOM 1028 O O . MET A 1 132 ? 28.573 12.016 33.170 1.00 82.81 132 MET A O 1
ATOM 1032 N N . THR A 1 133 ? 30.464 11.833 34.375 1.00 88.75 133 THR A N 1
ATOM 1033 C CA . THR A 1 133 ? 31.375 11.776 33.234 1.00 88.75 133 THR A CA 1
ATOM 1034 C C . THR A 1 133 ? 31.174 10.477 32.437 1.00 88.75 133 THR A C 1
ATOM 1036 O O . THR A 1 133 ? 30.697 9.467 32.967 1.00 88.75 133 THR A O 1
ATOM 1039 N N . PRO A 1 134 ? 31.557 10.439 31.147 1.00 78.56 134 PRO A N 1
ATOM 1040 C CA . PRO A 1 134 ? 31.462 9.219 30.343 1.00 78.56 134 PRO A CA 1
ATOM 1041 C C . PRO A 1 134 ? 32.196 8.014 30.955 1.00 78.56 134 PRO A C 1
ATOM 1043 O O . PRO A 1 134 ? 31.730 6.885 30.829 1.00 78.56 134 PRO A O 1
ATOM 1046 N N . GLN A 1 135 ? 33.314 8.247 31.648 1.00 81.12 135 GLN A N 1
ATOM 1047 C CA . GLN A 1 135 ? 34.108 7.196 32.291 1.00 81.12 135 GLN A CA 1
ATOM 1048 C C . GLN A 1 135 ? 33.382 6.593 33.501 1.00 81.12 135 GLN A C 1
ATOM 1050 O O . GLN A 1 135 ? 33.361 5.373 33.659 1.00 81.12 135 GLN A O 1
ATOM 1055 N N . GLU A 1 136 ? 32.723 7.424 34.309 1.00 80.12 136 GLU A N 1
ATOM 1056 C CA . GLU A 1 136 ? 31.927 6.981 35.462 1.00 80.12 136 GLU A CA 1
ATOM 1057 C C . GLU A 1 136 ? 30.703 6.170 35.031 1.00 80.12 136 GLU A C 1
ATOM 1059 O O . GLU A 1 136 ? 30.387 5.155 35.647 1.00 80.12 136 GLU A O 1
ATOM 1064 N N . LYS A 1 137 ? 30.068 6.542 33.912 1.00 83.81 137 LYS A N 1
ATOM 1065 C CA . LYS A 1 137 ? 28.954 5.775 33.327 1.00 83.81 137 LYS A CA 1
ATOM 1066 C C . LYS A 1 137 ? 29.380 4.381 32.880 1.00 83.81 137 LYS A C 1
ATOM 1068 O O . LYS A 1 137 ? 28.666 3.409 33.118 1.00 83.81 137 LYS A O 1
ATOM 1073 N N . VAL A 1 138 ? 30.538 4.278 32.225 1.00 82.56 138 VAL A N 1
ATOM 1074 C CA . VAL A 1 138 ? 31.089 2.990 31.778 1.00 82.56 138 VAL A CA 1
ATOM 1075 C C . VAL A 1 138 ? 31.418 2.107 32.981 1.00 82.56 138 VAL A C 1
ATOM 1077 O O . VAL A 1 138 ? 31.055 0.934 32.984 1.00 82.56 138 VAL A O 1
ATOM 1080 N N . ARG A 1 139 ? 32.041 2.681 34.017 1.00 82.12 139 ARG A N 1
ATOM 1081 C CA . ARG A 1 139 ? 32.361 1.989 35.273 1.00 82.12 139 ARG A CA 1
ATOM 1082 C C . ARG A 1 139 ? 31.100 1.473 35.968 1.00 82.12 139 ARG A C 1
ATOM 1084 O O . ARG A 1 139 ? 31.037 0.295 36.291 1.00 82.12 139 ARG A O 1
ATOM 1091 N N . TRP A 1 140 ? 30.079 2.322 36.108 1.00 83.44 140 TRP A N 1
ATOM 1092 C CA . TRP A 1 140 ? 28.807 1.938 36.716 1.00 83.44 140 TRP A CA 1
ATOM 1093 C C . TRP A 1 140 ? 28.129 0.798 35.954 1.00 83.44 140 TRP A C 1
ATOM 1095 O O . TRP A 1 140 ? 27.673 -0.158 36.571 1.00 83.44 140 TRP A O 1
ATOM 1105 N N . ASN A 1 141 ? 28.113 0.856 34.617 1.00 82.25 141 ASN A N 1
ATOM 1106 C CA . ASN A 1 141 ? 27.564 -0.229 33.806 1.00 82.25 141 ASN A CA 1
ATOM 1107 C C . ASN A 1 141 ? 28.339 -1.535 34.024 1.00 82.25 141 ASN A C 1
ATOM 1109 O O . ASN A 1 141 ? 27.716 -2.571 34.223 1.00 82.25 141 ASN A O 1
ATOM 1113 N N . LEU A 1 142 ? 29.674 -1.500 34.016 1.00 83.00 142 LEU A N 1
ATOM 1114 C CA . LEU A 1 142 ? 30.505 -2.684 34.263 1.00 83.00 142 LEU A CA 1
ATOM 1115 C C . LEU A 1 142 ? 30.240 -3.290 35.649 1.00 83.00 142 LEU A C 1
ATOM 1117 O O . LEU A 1 142 ? 30.014 -4.493 35.755 1.00 83.00 142 LEU A O 1
ATOM 1121 N N . ASP A 1 143 ? 30.200 -2.462 36.694 1.00 82.19 143 ASP A N 1
ATOM 1122 C CA . ASP A 1 143 ? 29.944 -2.907 38.068 1.00 82.19 143 ASP A CA 1
ATOM 1123 C C . ASP A 1 143 ? 28.516 -3.446 38.240 1.00 82.19 143 ASP A C 1
ATOM 1125 O O . ASP A 1 143 ? 28.296 -4.424 38.959 1.00 82.19 143 ASP A O 1
ATOM 1129 N N . HIS A 1 144 ? 27.545 -2.845 37.550 1.00 80.00 144 HIS A N 1
ATOM 1130 C CA . HIS A 1 144 ? 26.169 -3.327 37.508 1.00 80.00 144 HIS A CA 1
ATOM 1131 C C . HIS A 1 144 ? 26.083 -4.698 36.826 1.00 80.00 144 HIS A C 1
ATOM 1133 O O . HIS A 1 144 ? 25.484 -5.617 37.379 1.00 80.00 144 HIS A O 1
ATOM 1139 N N . TRP A 1 145 ? 26.731 -4.875 35.670 1.00 74.31 145 TRP A N 1
ATOM 1140 C CA . TRP A 1 145 ? 26.759 -6.157 34.962 1.00 74.31 145 TRP A CA 1
ATOM 1141 C C . TRP A 1 145 ? 27.461 -7.253 35.765 1.00 74.31 145 TRP A C 1
ATOM 1143 O O . TRP A 1 145 ? 26.936 -8.360 35.828 1.00 74.31 145 TRP A O 1
ATOM 1153 N N . ASN A 1 146 ? 28.567 -6.947 36.448 1.00 81.25 146 ASN A N 1
ATOM 1154 C CA . ASN A 1 146 ? 29.230 -7.895 37.349 1.00 81.25 146 ASN A CA 1
ATOM 1155 C C . ASN A 1 146 ? 28.308 -8.324 38.503 1.00 81.25 146 ASN A C 1
ATOM 1157 O O . ASN A 1 146 ? 28.276 -9.490 38.876 1.00 81.25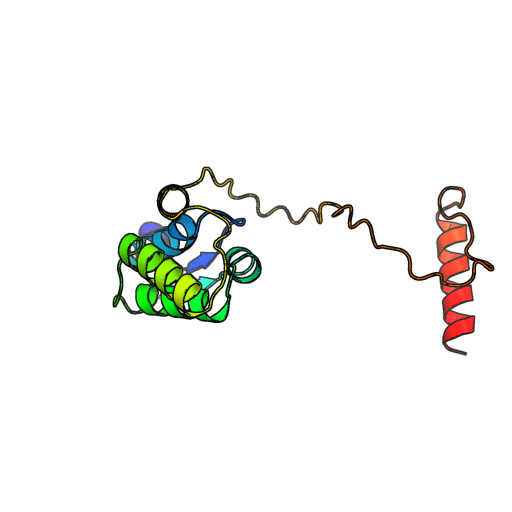 146 ASN A O 1
ATOM 1161 N N . ARG A 1 147 ? 27.500 -7.403 39.045 1.00 73.12 147 ARG A N 1
ATOM 1162 C CA . ARG A 1 147 ? 26.535 -7.713 40.113 1.00 73.12 147 ARG A CA 1
ATOM 1163 C C . ARG A 1 147 ? 25.347 -8.549 39.627 1.00 73.12 147 ARG A C 1
ATOM 1165 O O . ARG A 1 147 ? 24.805 -9.332 40.399 1.00 73.12 147 ARG A O 1
ATOM 1172 N N . VAL A 1 148 ? 24.926 -8.356 38.377 1.00 71.75 148 VAL A N 1
ATOM 1173 C CA . VAL A 1 148 ? 23.791 -9.071 37.768 1.00 71.75 148 VAL A CA 1
ATOM 1174 C C . VAL A 1 148 ? 24.193 -10.460 37.278 1.00 71.75 148 VAL A C 1
ATOM 1176 O O . VAL A 1 148 ? 23.392 -11.387 37.371 1.00 71.75 148 VAL A O 1
ATOM 1179 N N . LEU A 1 149 ? 25.402 -10.602 36.735 1.00 72.75 149 LEU A N 1
ATOM 1180 C CA . LEU A 1 149 ? 25.836 -11.830 36.070 1.00 72.75 149 LEU A CA 1
ATOM 1181 C C . LEU A 1 149 ? 26.639 -12.779 36.966 1.00 72.75 149 LEU A C 1
ATOM 1183 O O . LEU A 1 149 ? 26.622 -13.971 36.671 1.00 72.75 149 LEU A O 1
ATOM 1187 N N . GLY A 1 150 ? 27.242 -12.288 38.058 1.00 54.84 150 GLY A N 1
ATOM 1188 C CA . GLY A 1 150 ? 28.068 -13.099 38.962 1.00 54.84 150 GLY A CA 1
ATOM 1189 C C . GLY A 1 150 ? 29.446 -13.392 38.390 1.00 54.84 150 GLY A C 1
ATOM 1190 O O . GLY A 1 150 ? 29.538 -14.232 37.470 1.00 54.84 150 GLY A O 1
#

Radius of gyration: 23.04 Å; Cα contacts (8 Å, |Δi|>4): 140; chains: 1; bounding box: 51×28×64 Å

Foldseek 3Di:
DLCVCPVDVVDQAEEEDAAADFLLQLLVVLLVCVVSPHPDYHYDRNLVPFQHNVLSVVLSVCSNVVVDHSLVSLVVSVVVCVVVVHDGPDDSVRSNDHDDTDRPPPPPPPPPPPPPPDPDDDDDDDDDPVPDDPVVVVVVVVVVCVVVPD

Mean predicted aligned error: 13.7 Å

Secondary structure (DSSP, 8-state):
-HHHHTT-TTS--EEE--SS--HHHHHHHHHHHHHTT--EEE-SHHHHTSS-HHHHHHHHHHHHHTS--HHHHHHHHHHHHHHTTPPPSS-HHHHTSPP-----------------------------TTT--HHHHHHHHHHHHHHHH-

pLDDT: mean 84.62, std 19.25, range [36.38, 98.69]

Sequence (150 aa):
MEALVSYDRSLVVGILGGSAGTTFDAFHQLWEAKKYGARVALYGRMINQSEHQLSFIHHLRAIADGHMQPVDAVKSYHDTLTKLNITPYRTLDEDLQASSRGSSYDAKSGKANKTISQTPIKQDENPDFANMTPQEKVRWNLDHWNRVLG

Nearest PDB structures (foldseek):
  3glc-assembly1_D  TM=9.075E-01  e=5.311E-03  Escherichia coli K-12
  4p2v-assembly1_F  TM=8.966E-01  e=1.618E-02  Escherichia coli K-12
  3gkf-assembly1_L  TM=9.037E-01  e=1.618E-02  Escherichia coli K-12
  2qjg-assembly1_L  TM=8.486E-01  e=3.004E-02  Methanocaldococcus jannaschii
  2qjg-assembly1_K  TM=8.472E-01  e=3.196E-02  Methanocaldococcus jannaschii